Protein AF-A0A8T7BYQ5-F1 (afdb_monomer_lite)

Sequence (129 aa):
MICHLEIIGKVKATAITLAVLTHPLSLANESISLPPPESPLSLLVYKMEILNYCGLIDDEISAGFGHQRDHIISELKLTEQQVQQARTEGWQSGLAEWQNRGLGGFKNWCRTDGREIAEYFRKIVIAVD

pLDDT: mean 80.2, std 22.48, range [33.47, 98.25]

Secondary structure (DSSP, 8-state):
---------------------------------PPPPSSHHHHHHHHHHHHHHHT---HHHHHHHHHHHHHHHHHHT--HHHHHHHHHHHHHHHHHHHHHHHHHHHHHHIIIIIHHHHHHHHHHHHHH-

Radius of gyration: 28.75 Å; chains: 1; bounding box: 51×93×39 Å

Foldseek 3Di:
DDDDDDDDDDDPDPPPPPPPPPPPPPPPPVLPQDDQDPQPLLNLLLLVLLLVLLVNDDPQLVVLSVQVNVVSCVVVVDDPVRNVVSNVNSNVNNVSVVVSCPPVNSVVCCVPSVVVSSVVSNVSSVVVD

Structure (mmCIF, N/CA/C/O backbone):
data_AF-A0A8T7BYQ5-F1
#
_entry.id   AF-A0A8T7BYQ5-F1
#
loop_
_atom_site.group_PDB
_atom_site.id
_atom_site.type_symbol
_atom_site.label_atom_id
_atom_site.label_alt_id
_atom_site.label_comp_id
_atom_site.label_asym_id
_atom_site.label_entity_id
_atom_site.label_seq_id
_atom_site.pdbx_PDB_ins_code
_atom_site.Cartn_x
_atom_site.Cartn_y
_atom_site.Cartn_z
_atom_site.occupancy
_atom_site.B_iso_or_equiv
_atom_site.auth_seq_id
_atom_site.auth_comp_id
_atom_site.auth_asym_id
_atom_site.auth_atom_id
_atom_site.pdbx_PDB_model_num
ATOM 1 N N . MET A 1 1 ? 18.041 69.576 -25.370 1.00 34.84 1 MET A N 1
ATOM 2 C CA . MET A 1 1 ? 18.778 70.832 -25.124 1.00 34.84 1 MET A CA 1
ATOM 3 C C . MET A 1 1 ? 19.220 70.816 -23.671 1.00 34.84 1 MET A C 1
ATOM 5 O O . MET A 1 1 ? 18.424 70.462 -22.815 1.00 34.84 1 MET A O 1
ATOM 9 N N . ILE A 1 2 ? 20.512 71.040 -23.461 1.00 37.91 2 ILE A N 1
ATOM 10 C CA . ILE A 1 2 ? 21.280 70.885 -22.219 1.00 37.91 2 ILE A CA 1
ATOM 11 C C . ILE A 1 2 ? 20.787 71.856 -21.138 1.00 37.91 2 ILE A C 1
ATOM 13 O O . ILE A 1 2 ? 20.497 72.998 -21.473 1.00 37.91 2 ILE A O 1
ATOM 17 N N . CYS A 1 3 ? 20.800 71.439 -19.867 1.00 33.47 3 CYS A N 1
ATOM 18 C CA . CYS A 1 3 ? 21.218 72.314 -18.767 1.00 33.47 3 CYS A CA 1
ATOM 19 C C . CYS A 1 3 ? 21.748 71.485 -17.585 1.00 33.47 3 CYS A C 1
ATOM 21 O O . CYS A 1 3 ? 20.998 70.915 -16.800 1.00 33.47 3 CYS A O 1
ATOM 23 N N . HIS A 1 4 ? 23.079 71.431 -17.517 1.00 33.53 4 HIS A N 1
ATOM 24 C CA . HIS A 1 4 ? 23.888 71.217 -16.319 1.00 33.53 4 HIS A CA 1
ATOM 25 C C . HIS A 1 4 ? 23.485 72.196 -15.204 1.00 33.53 4 HIS A C 1
ATOM 27 O O . HIS A 1 4 ? 23.313 73.378 -15.498 1.00 33.53 4 HIS A O 1
ATOM 33 N N . LEU A 1 5 ? 23.509 71.756 -13.940 1.00 35.81 5 LEU A N 1
ATOM 34 C CA . LEU A 1 5 ? 24.232 72.508 -12.910 1.00 35.81 5 LEU A CA 1
ATOM 35 C C . LEU A 1 5 ? 24.633 71.613 -11.729 1.00 35.81 5 LEU A C 1
ATOM 37 O O . LEU A 1 5 ? 23.810 70.942 -11.112 1.00 35.81 5 LEU A O 1
ATOM 41 N N . GLU A 1 6 ? 25.935 71.617 -11.464 1.00 36.62 6 GLU A N 1
ATOM 42 C CA . GLU A 1 6 ? 26.624 70.960 -10.360 1.00 36.62 6 GLU A CA 1
ATOM 43 C C . GLU A 1 6 ? 26.332 71.658 -9.024 1.00 36.62 6 GLU A C 1
ATOM 45 O O . GLU A 1 6 ? 26.293 72.886 -8.959 1.00 36.62 6 GLU A O 1
ATOM 50 N N . ILE A 1 7 ? 26.261 70.891 -7.932 1.00 41.69 7 ILE A N 1
ATOM 51 C CA . ILE A 1 7 ? 26.636 71.391 -6.604 1.00 41.69 7 ILE A CA 1
ATOM 52 C C . ILE A 1 7 ? 27.664 70.428 -6.012 1.00 41.69 7 ILE A C 1
ATOM 54 O O . ILE A 1 7 ? 27.369 69.297 -5.631 1.00 41.69 7 ILE A O 1
ATOM 58 N N . ILE A 1 8 ? 28.897 70.924 -5.960 1.00 41.34 8 ILE A N 1
ATOM 59 C CA . ILE A 1 8 ? 30.062 70.322 -5.322 1.00 41.34 8 ILE A CA 1
ATOM 60 C C . ILE A 1 8 ? 29.898 70.480 -3.806 1.00 41.34 8 ILE A C 1
ATOM 62 O O . ILE A 1 8 ? 30.038 71.575 -3.266 1.00 41.34 8 ILE A O 1
ATOM 66 N N . GLY A 1 9 ? 29.627 69.378 -3.110 1.00 35.66 9 GLY A N 1
ATOM 67 C CA . GLY A 1 9 ? 29.624 69.302 -1.651 1.00 35.66 9 GLY A CA 1
ATOM 68 C C . GLY A 1 9 ? 30.555 68.191 -1.187 1.00 35.66 9 GLY A C 1
ATOM 69 O O . GLY A 1 9 ? 30.236 67.014 -1.314 1.00 35.66 9 GLY A O 1
ATOM 70 N N . LYS A 1 10 ? 31.729 68.562 -0.668 1.00 39.97 10 LYS A N 1
ATOM 71 C CA . LYS A 1 10 ? 32.732 67.655 -0.093 1.00 39.97 10 LYS A CA 1
ATOM 72 C C . LYS A 1 10 ? 32.136 66.869 1.082 1.00 39.97 10 LYS A C 1
ATOM 74 O O . LYS A 1 10 ? 32.120 67.371 2.203 1.00 39.97 10 LYS A O 1
ATOM 79 N N . VAL A 1 11 ? 31.713 65.627 0.858 1.00 40.06 11 VAL A N 1
ATOM 80 C CA . VAL A 1 11 ? 31.420 64.684 1.946 1.00 40.06 11 VAL A CA 1
ATOM 81 C C . VAL A 1 11 ? 32.629 63.774 2.104 1.00 40.06 11 VAL A C 1
ATOM 83 O O . VAL A 1 11 ? 32.992 63.028 1.197 1.00 40.06 11 VAL A O 1
ATOM 86 N N . LYS A 1 12 ? 33.303 63.897 3.252 1.00 38.59 12 LYS A N 1
ATOM 87 C CA . LYS A 1 12 ? 34.415 63.031 3.646 1.00 38.59 12 LYS A CA 1
ATOM 88 C C . LYS A 1 12 ? 33.941 61.579 3.585 1.00 38.59 12 LYS A C 1
ATOM 90 O O . LYS A 1 12 ? 33.014 61.203 4.298 1.00 38.59 12 LYS A O 1
ATOM 95 N N . ALA A 1 13 ? 34.585 60.797 2.722 1.00 41.41 13 ALA A N 1
ATOM 96 C CA . ALA A 1 13 ? 34.371 59.369 2.577 1.00 41.41 13 ALA A CA 1
ATOM 97 C C . ALA A 1 13 ? 34.623 58.675 3.920 1.00 41.41 13 ALA A C 1
ATOM 99 O O . ALA A 1 13 ? 35.762 58.431 4.309 1.00 41.41 13 ALA A O 1
ATOM 100 N N . THR A 1 14 ? 33.544 58.379 4.638 1.00 44.00 14 THR A N 1
ATOM 101 C CA . THR A 1 14 ? 33.568 57.387 5.706 1.00 44.00 14 THR A CA 1
ATOM 102 C C . THR A 1 14 ? 33.038 56.123 5.060 1.00 44.00 14 THR A C 1
ATOM 104 O O . THR A 1 14 ? 31.854 56.038 4.742 1.00 44.00 14 THR A O 1
ATOM 107 N N . ALA A 1 15 ? 33.944 55.198 4.755 1.00 43.09 15 ALA A N 1
ATOM 108 C CA . ALA A 1 15 ? 33.611 53.897 4.205 1.00 43.09 15 ALA A CA 1
ATOM 109 C C . ALA A 1 15 ? 32.776 53.127 5.237 1.00 43.09 15 ALA A C 1
ATOM 111 O O . ALA A 1 15 ? 33.307 52.448 6.110 1.00 43.09 15 ALA A O 1
ATOM 112 N N . ILE A 1 16 ? 31.455 53.270 5.162 1.00 44.44 16 ILE A N 1
ATOM 113 C CA . ILE A 1 16 ? 30.537 52.320 5.774 1.00 44.44 16 ILE A CA 1
ATOM 114 C C . ILE A 1 16 ? 30.503 51.153 4.801 1.00 44.44 16 ILE A C 1
ATOM 116 O O . ILE A 1 16 ? 29.833 51.201 3.769 1.00 44.44 16 ILE A O 1
ATOM 120 N N . THR A 1 17 ? 31.307 50.136 5.096 1.00 43.12 17 THR A N 1
ATOM 121 C CA . THR A 1 17 ? 31.254 48.839 4.430 1.00 43.12 17 THR A CA 1
ATOM 122 C C . THR A 1 17 ? 29.859 48.266 4.656 1.00 43.12 17 THR A C 1
ATOM 124 O O . THR A 1 17 ? 29.587 47.630 5.672 1.00 43.12 17 THR A O 1
ATOM 127 N N . LEU A 1 18 ? 28.944 48.541 3.727 1.00 45.25 18 LEU A N 1
ATOM 128 C CA . LEU A 1 18 ? 27.646 47.894 3.662 1.00 45.25 18 LEU A CA 1
ATOM 129 C C . LEU A 1 18 ? 27.921 46.461 3.196 1.00 45.25 18 LEU A C 1
ATOM 131 O O . LEU A 1 18 ? 28.031 46.189 2.001 1.00 45.25 18 LEU A O 1
ATOM 135 N N . ALA A 1 19 ? 28.133 45.557 4.150 1.00 47.47 19 ALA A N 1
ATOM 136 C CA . ALA A 1 19 ? 28.158 44.130 3.884 1.00 47.47 19 ALA A CA 1
ATOM 137 C C . ALA A 1 19 ? 26.755 43.733 3.408 1.00 47.47 19 ALA A C 1
ATOM 139 O O . ALA A 1 19 ? 25.869 43.431 4.207 1.00 47.47 19 ALA A O 1
ATOM 140 N N . VAL A 1 20 ? 26.532 43.806 2.095 1.00 51.06 20 VAL A N 1
ATOM 141 C CA . VAL A 1 20 ? 25.381 43.190 1.443 1.00 51.06 20 VAL A CA 1
ATOM 142 C C . VAL A 1 20 ? 25.570 41.693 1.630 1.00 51.06 20 VAL A C 1
ATOM 144 O O . VAL A 1 20 ? 26.299 41.038 0.890 1.00 51.06 20 VAL A O 1
ATOM 147 N N . LEU A 1 21 ? 24.962 41.168 2.688 1.00 48.84 21 LEU A N 1
ATOM 148 C CA . LEU A 1 21 ? 24.814 39.743 2.905 1.00 48.84 21 LEU A CA 1
ATOM 149 C C . LEU A 1 21 ? 23.882 39.216 1.812 1.00 48.84 21 LEU A C 1
ATOM 151 O O . LEU A 1 21 ? 22.671 39.110 1.996 1.00 48.84 21 LEU A O 1
ATOM 155 N N . THR A 1 22 ? 24.452 38.903 0.650 1.00 55.47 22 THR A N 1
ATOM 156 C CA . THR A 1 22 ? 23.845 38.023 -0.344 1.00 55.47 22 THR A CA 1
ATOM 157 C C . THR A 1 22 ? 23.829 36.611 0.235 1.00 55.47 22 THR A C 1
ATOM 159 O O . THR A 1 22 ? 24.613 35.752 -0.164 1.00 55.47 22 THR A O 1
ATOM 162 N N . HIS A 1 23 ? 22.972 36.365 1.220 1.00 50.94 23 HIS A N 1
ATOM 163 C CA . HIS A 1 23 ? 22.557 35.003 1.496 1.00 50.94 23 HIS A CA 1
ATOM 164 C C . HIS A 1 23 ? 21.553 34.652 0.401 1.00 50.94 23 HIS A C 1
ATOM 166 O O . HIS A 1 23 ? 20.497 35.291 0.343 1.00 50.94 23 HIS A O 1
ATOM 172 N N . PRO A 1 24 ? 21.839 33.694 -0.498 1.00 52.97 24 PRO A N 1
ATOM 173 C CA . PRO A 1 24 ? 20.752 33.086 -1.237 1.00 52.97 24 PRO A CA 1
ATOM 174 C C . PRO A 1 24 ? 19.778 32.552 -0.185 1.00 52.97 24 PRO A C 1
ATOM 176 O O . PRO A 1 24 ? 20.159 31.750 0.671 1.00 52.97 24 PRO A O 1
ATOM 179 N N . LEU A 1 25 ? 18.538 33.042 -0.214 1.00 50.62 25 LEU A N 1
ATOM 180 C CA . LEU A 1 25 ? 17.401 32.351 0.377 1.00 50.62 25 LEU A CA 1
ATOM 181 C C . LEU A 1 25 ? 17.338 30.999 -0.330 1.00 50.62 25 LEU A C 1
ATOM 183 O O . LEU A 1 25 ? 16.686 30.844 -1.360 1.00 50.62 25 LEU A O 1
ATOM 187 N N . SER A 1 26 ? 18.103 30.039 0.182 1.00 47.09 26 SER A N 1
ATOM 188 C CA . SER A 1 26 ? 17.920 28.639 -0.130 1.00 47.09 26 SER A CA 1
ATOM 189 C C . SER A 1 26 ? 16.577 28.299 0.491 1.00 47.09 26 SER A C 1
ATOM 191 O O . SER A 1 26 ? 16.486 27.986 1.677 1.00 47.09 26 SER A O 1
ATOM 193 N N . LEU A 1 27 ? 15.512 28.477 -0.293 1.00 51.72 27 LEU A N 1
ATOM 194 C CA . LEU A 1 27 ? 14.263 27.771 -0.081 1.00 51.72 27 LEU A CA 1
ATOM 195 C C . LEU A 1 27 ? 14.648 26.297 -0.164 1.00 51.72 27 LEU A C 1
ATOM 197 O O . LEU A 1 27 ? 14.666 25.706 -1.243 1.00 51.72 27 LEU A O 1
ATOM 201 N N . ALA A 1 28 ? 15.047 25.729 0.973 1.00 48.03 28 ALA A N 1
ATOM 202 C CA . ALA A 1 28 ? 14.983 24.305 1.171 1.00 48.03 28 ALA A CA 1
ATOM 203 C C . ALA A 1 28 ? 13.517 23.964 0.916 1.00 48.03 28 ALA A C 1
ATOM 205 O O . ALA A 1 28 ? 12.646 24.200 1.750 1.00 48.03 28 ALA A O 1
ATOM 206 N N . ASN A 1 29 ? 13.233 23.512 -0.302 1.00 52.25 29 ASN A N 1
ATOM 207 C CA . ASN A 1 29 ? 12.026 22.783 -0.611 1.00 52.25 29 ASN A CA 1
ATOM 208 C C . ASN A 1 29 ? 12.179 21.457 0.128 1.00 52.25 29 ASN A C 1
ATOM 210 O O . ASN A 1 29 ? 12.558 20.443 -0.459 1.00 52.25 29 ASN A O 1
ATOM 214 N N . GLU A 1 30 ? 12.012 21.512 1.445 1.00 45.47 30 GLU A N 1
ATOM 215 C CA . GLU A 1 30 ? 11.902 20.352 2.300 1.00 45.47 30 GLU A CA 1
ATOM 216 C C . GLU A 1 30 ? 10.567 19.732 1.904 1.00 45.47 30 GLU A C 1
ATOM 218 O O . GLU A 1 30 ? 9.501 20.100 2.388 1.00 45.47 30 GLU A O 1
ATOM 223 N N . SER A 1 31 ? 10.621 18.902 0.865 1.00 51.38 31 SER A N 1
ATOM 224 C CA . SER A 1 31 ? 9.525 18.053 0.438 1.00 51.38 31 SER A CA 1
ATOM 225 C C . SER A 1 31 ? 9.117 17.260 1.671 1.00 51.38 31 SER A C 1
ATOM 227 O O . SER A 1 31 ? 9.862 16.371 2.089 1.00 51.38 31 SER A O 1
ATOM 229 N N . ILE A 1 32 ? 8.010 17.654 2.304 1.00 51.50 32 ILE A N 1
ATOM 230 C CA . ILE A 1 32 ? 7.477 17.009 3.502 1.00 51.50 32 ILE A CA 1
ATOM 231 C C . ILE A 1 32 ? 7.093 15.595 3.081 1.00 51.50 32 ILE A C 1
ATOM 233 O O . ILE A 1 32 ? 5.996 15.347 2.580 1.00 51.50 32 ILE A O 1
ATOM 237 N N . SER A 1 33 ? 8.035 14.667 3.221 1.00 56.47 33 SER A N 1
ATOM 238 C CA . SER A 1 33 ? 7.773 13.246 3.091 1.00 56.47 33 SER A CA 1
ATOM 239 C C . SER A 1 33 ? 7.039 12.839 4.350 1.00 56.47 33 SER A C 1
ATOM 241 O O . SER A 1 33 ? 7.651 12.714 5.409 1.00 56.47 33 SER A O 1
ATOM 243 N N . LEU A 1 34 ? 5.718 12.682 4.250 1.00 62.25 34 LEU A N 1
ATOM 244 C CA . LEU A 1 34 ? 4.962 12.064 5.328 1.00 62.25 34 LEU A CA 1
ATOM 245 C C . LEU A 1 34 ? 5.544 10.662 5.569 1.00 62.25 34 LEU A C 1
ATOM 247 O O . LEU A 1 34 ? 5.832 9.955 4.596 1.00 62.25 34 LEU A O 1
ATOM 251 N N . PRO A 1 35 ? 5.765 10.262 6.833 1.00 63.53 35 PRO A N 1
ATOM 252 C CA . PRO A 1 35 ? 6.132 8.888 7.128 1.00 63.53 35 PRO A CA 1
ATOM 253 C C . PRO A 1 35 ? 5.017 7.943 6.645 1.00 63.53 35 PRO A C 1
ATOM 255 O O . PRO A 1 35 ? 3.853 8.358 6.545 1.00 63.53 35 PRO A O 1
ATOM 258 N N . PRO A 1 36 ? 5.347 6.679 6.328 1.00 65.94 36 PRO A N 1
ATOM 259 C CA . PRO A 1 36 ? 4.336 5.699 5.966 1.00 65.94 36 PRO A CA 1
ATOM 260 C C . PRO A 1 36 ? 3.289 5.561 7.091 1.00 65.94 36 PRO A C 1
ATOM 262 O O . PRO A 1 36 ? 3.632 5.736 8.264 1.00 65.94 36 PRO A O 1
ATOM 265 N N . PRO A 1 37 ? 2.019 5.263 6.763 1.00 78.06 37 PRO A N 1
ATOM 266 C CA . PRO A 1 37 ? 0.945 5.225 7.754 1.00 78.06 37 PRO A CA 1
ATOM 267 C C . PRO A 1 37 ? 1.165 4.159 8.838 1.00 78.06 37 PRO A C 1
ATOM 269 O O . PRO A 1 37 ? 1.611 3.054 8.534 1.00 78.06 37 PRO A O 1
ATOM 272 N N . GLU A 1 38 ? 0.776 4.457 10.082 1.00 81.12 38 GLU A N 1
ATOM 273 C CA . GLU A 1 38 ? 0.942 3.531 11.219 1.00 81.12 38 GLU A CA 1
ATOM 274 C C . GLU A 1 38 ? -0.151 2.450 11.302 1.00 81.12 38 GLU A C 1
ATOM 276 O O . GLU A 1 38 ? 0.093 1.342 11.779 1.00 81.12 38 GLU A O 1
ATOM 281 N N . SER A 1 39 ? -1.366 2.744 10.831 1.00 93.75 39 SER A N 1
ATOM 282 C CA . SER A 1 39 ? -2.469 1.775 10.812 1.00 93.75 39 SER A CA 1
ATOM 283 C C . SER A 1 39 ? -2.211 0.686 9.761 1.00 93.75 39 SER A C 1
ATOM 285 O O . SER A 1 39 ? -1.904 1.024 8.614 1.00 93.75 39 SER A O 1
ATOM 287 N N . PRO A 1 40 ? -2.406 -0.613 10.079 1.00 96.62 40 PRO A N 1
ATOM 288 C CA . PRO A 1 40 ? -2.220 -1.696 9.112 1.00 96.62 40 PRO A CA 1
ATOM 289 C C . PRO A 1 40 ? -3.048 -1.519 7.834 1.00 96.62 40 PRO A C 1
ATOM 291 O O . PRO A 1 40 ? -2.554 -1.771 6.735 1.00 96.62 40 PRO A O 1
ATOM 294 N N . LEU A 1 41 ? -4.291 -1.040 7.960 1.00 98.00 41 LEU A N 1
ATOM 295 C CA . LEU A 1 41 ? -5.151 -0.786 6.806 1.00 98.00 41 LEU A CA 1
ATOM 296 C C . LEU A 1 41 ? -4.697 0.454 6.025 1.00 98.00 41 LEU A C 1
ATOM 298 O O . LEU A 1 41 ? -4.709 0.432 4.796 1.00 98.00 41 LEU A O 1
ATOM 302 N N . SER A 1 42 ? -4.254 1.508 6.715 1.00 97.94 42 SER A N 1
ATOM 303 C CA . SER A 1 42 ? -3.739 2.716 6.061 1.00 97.94 42 SER A CA 1
ATOM 304 C C . SER A 1 42 ? -2.461 2.397 5.277 1.00 97.94 42 SER A C 1
ATOM 306 O O . SER A 1 42 ? -2.327 2.809 4.128 1.00 97.94 42 SER A O 1
ATOM 308 N N . LEU A 1 43 ? -1.561 1.586 5.846 1.00 97.12 43 LEU A N 1
ATOM 309 C CA . LEU A 1 43 ? -0.352 1.103 5.177 1.00 97.12 43 LEU A CA 1
ATOM 310 C C . LEU A 1 43 ? -0.683 0.232 3.957 1.00 97.12 43 LEU A C 1
ATOM 312 O O . LEU A 1 43 ? -0.034 0.354 2.918 1.00 97.12 43 LEU A O 1
ATOM 316 N N . LEU A 1 44 ? -1.692 -0.637 4.064 1.00 98.12 44 LEU A N 1
ATOM 317 C CA . LEU A 1 44 ? -2.148 -1.461 2.945 1.00 98.12 44 LEU A CA 1
ATOM 318 C C . LEU A 1 44 ? -2.678 -0.600 1.788 1.00 98.12 44 LEU A C 1
ATOM 320 O O . LEU A 1 44 ? -2.333 -0.845 0.633 1.00 98.12 44 LEU A O 1
ATOM 324 N N . VAL A 1 45 ? -3.488 0.417 2.096 1.00 98.19 45 VAL A N 1
ATOM 325 C CA . VAL A 1 45 ? -4.012 1.364 1.098 1.00 98.19 45 VAL A CA 1
ATOM 326 C C . VAL A 1 45 ? -2.880 2.176 0.479 1.00 98.19 45 VAL A C 1
ATOM 328 O O . VAL A 1 45 ? -2.806 2.274 -0.739 1.00 98.19 45 VAL A O 1
ATOM 331 N N . TYR A 1 46 ? -1.953 2.681 1.293 1.00 96.75 46 TYR A N 1
ATOM 332 C CA . TYR A 1 46 ? -0.756 3.373 0.818 1.00 96.75 46 TYR A CA 1
ATOM 333 C C . TYR A 1 46 ? 0.019 2.530 -0.205 1.00 96.75 46 TYR A C 1
ATOM 335 O O . TYR A 1 46 ? 0.316 3.013 -1.294 1.00 96.75 46 TYR A O 1
ATOM 343 N N . LYS A 1 47 ? 0.266 1.246 0.090 1.00 97.19 47 LYS A N 1
ATOM 344 C CA . LYS A 1 47 ? 0.922 0.315 -0.842 1.00 97.19 47 LYS A CA 1
ATOM 345 C C . LYS A 1 47 ? 0.159 0.181 -2.162 1.00 97.19 47 LYS A C 1
ATOM 347 O O . LYS A 1 47 ? 0.782 0.153 -3.221 1.00 97.19 47 LYS A O 1
ATOM 352 N N . MET A 1 48 ? -1.170 0.117 -2.110 1.00 98.00 48 MET A N 1
ATOM 353 C CA . MET A 1 48 ? -2.003 0.052 -3.312 1.00 98.00 48 MET A CA 1
ATOM 354 C C . MET A 1 48 ? -1.909 1.338 -4.147 1.00 98.00 48 MET A C 1
ATOM 356 O O . MET A 1 48 ? -1.823 1.265 -5.372 1.00 98.00 48 MET A O 1
ATOM 360 N N . GLU A 1 49 ? -1.828 2.508 -3.509 1.00 96.19 49 GLU A N 1
ATOM 361 C CA . GLU A 1 49 ? -1.616 3.772 -4.223 1.00 96.19 49 GLU A CA 1
ATOM 362 C C . GLU A 1 49 ? -0.251 3.845 -4.909 1.00 96.19 49 GLU A C 1
ATOM 364 O O . GLU A 1 49 ? -0.163 4.359 -6.022 1.00 96.19 49 GLU A O 1
ATOM 369 N N . ILE A 1 50 ? 0.808 3.277 -4.317 1.00 95.12 50 ILE A N 1
ATOM 370 C CA . ILE A 1 50 ? 2.102 3.147 -5.011 1.00 95.12 50 ILE A CA 1
ATOM 371 C C . ILE A 1 50 ? 1.916 2.397 -6.330 1.00 95.12 50 ILE A C 1
ATOM 373 O O . ILE A 1 50 ? 2.362 2.861 -7.380 1.00 95.12 50 ILE A O 1
ATOM 377 N N . LEU A 1 51 ? 1.231 1.251 -6.294 1.00 97.50 51 LEU A N 1
ATOM 378 C CA . LEU A 1 51 ? 0.987 0.456 -7.497 1.00 97.50 51 LEU A CA 1
ATOM 379 C C . LEU A 1 51 ? 0.119 1.192 -8.516 1.00 97.50 51 LEU A C 1
ATOM 381 O O . LEU A 1 51 ? 0.380 1.078 -9.716 1.00 97.50 51 LEU A O 1
ATOM 385 N N . ASN A 1 52 ? -0.860 1.967 -8.046 1.00 96.62 52 ASN A N 1
ATOM 386 C CA . ASN A 1 52 ? -1.696 2.823 -8.881 1.00 96.62 52 ASN A CA 1
ATOM 387 C C . ASN A 1 52 ? -0.851 3.859 -9.628 1.00 96.62 52 ASN A C 1
ATOM 389 O O . ASN A 1 52 ? -0.865 3.898 -10.859 1.00 96.62 52 ASN A O 1
ATOM 393 N N . TYR A 1 53 ? -0.032 4.631 -8.907 1.00 94.56 53 TYR A N 1
ATOM 394 C CA . TYR A 1 53 ? 0.848 5.617 -9.532 1.00 94.56 53 TYR A CA 1
ATOM 395 C C . TYR A 1 53 ? 1.848 4.968 -10.486 1.00 94.56 53 TYR A C 1
ATOM 397 O O . TYR A 1 53 ? 2.120 5.524 -11.547 1.00 94.56 53 TYR A O 1
ATOM 405 N N . CYS A 1 54 ? 2.362 3.786 -10.151 1.00 94.81 54 CYS A N 1
ATOM 406 C CA . CYS A 1 54 ? 3.308 3.050 -10.983 1.00 94.81 54 CYS A CA 1
ATOM 407 C C . CYS A 1 54 ? 2.682 2.311 -12.176 1.00 94.81 54 CYS A C 1
ATOM 409 O O . CYS A 1 54 ? 3.431 1.778 -12.996 1.00 94.81 54 CYS A O 1
ATOM 411 N N . GLY A 1 55 ? 1.350 2.272 -12.294 1.00 96.00 55 GLY A N 1
ATOM 412 C CA . GLY A 1 55 ? 0.651 1.560 -13.368 1.00 96.00 55 GLY A CA 1
ATOM 413 C C . GLY A 1 55 ? 0.856 0.043 -13.324 1.00 96.00 55 GLY A C 1
ATOM 414 O O . GLY A 1 55 ? 0.953 -0.591 -14.372 1.00 96.00 55 GLY A O 1
ATOM 415 N N . LEU A 1 56 ? 0.986 -0.526 -12.123 1.00 97.19 56 LEU A N 1
ATOM 416 C CA . LEU A 1 56 ? 1.298 -1.945 -11.914 1.00 97.19 56 LEU A CA 1
ATOM 417 C C . LEU A 1 56 ? 0.087 -2.791 -11.509 1.00 97.19 56 LEU A C 1
ATOM 419 O O . LEU A 1 56 ? 0.250 -3.990 -11.329 1.00 97.19 56 LEU A O 1
ATOM 423 N N . ILE A 1 57 ? -1.094 -2.193 -11.338 1.00 98.12 57 ILE A N 1
ATOM 424 C CA . ILE A 1 57 ? -2.294 -2.909 -10.893 1.00 98.12 57 ILE A CA 1
ATOM 425 C C . ILE A 1 57 ? -2.834 -3.798 -12.019 1.00 98.12 57 ILE A C 1
ATOM 427 O O . ILE A 1 57 ? -3.150 -3.316 -13.105 1.00 98.12 57 ILE A O 1
ATOM 431 N N . ASP A 1 58 ? -2.994 -5.081 -11.709 1.00 98.00 58 ASP A N 1
ATOM 432 C CA . ASP A 1 58 ? -3.718 -6.081 -12.491 1.00 98.00 58 ASP A CA 1
ATOM 433 C C . ASP A 1 58 ? -4.768 -6.792 -11.606 1.00 98.00 58 ASP A C 1
ATOM 435 O O . ASP A 1 58 ? -4.972 -6.432 -10.436 1.00 98.00 58 ASP A O 1
ATOM 439 N N . ASP A 1 59 ? -5.473 -7.776 -12.171 1.00 97.50 59 ASP A N 1
ATOM 440 C CA . ASP A 1 59 ? -6.526 -8.517 -11.465 1.00 97.50 59 ASP A CA 1
ATOM 441 C C . ASP A 1 59 ? -5.973 -9.312 -10.269 1.00 97.50 59 ASP A C 1
ATOM 443 O O . ASP A 1 59 ? -6.602 -9.353 -9.211 1.00 97.50 59 ASP A O 1
ATOM 447 N N . GLU A 1 60 ? -4.774 -9.888 -10.399 1.00 96.88 60 GLU A N 1
ATOM 448 C CA . GLU A 1 60 ? -4.124 -10.674 -9.343 1.00 96.88 60 GLU A CA 1
ATOM 449 C C . GLU A 1 60 ? -3.748 -9.780 -8.152 1.00 96.88 60 GLU A C 1
ATOM 451 O O . GLU A 1 60 ? -4.061 -10.080 -7.000 1.00 96.88 60 GLU A O 1
ATOM 456 N N . ILE A 1 61 ? -3.150 -8.619 -8.417 1.00 98.06 61 ILE A N 1
ATOM 457 C CA . ILE A 1 61 ? -2.835 -7.629 -7.381 1.00 98.06 61 ILE A CA 1
ATOM 458 C C . ILE A 1 61 ? -4.109 -7.122 -6.701 1.00 98.06 61 ILE A C 1
ATOM 460 O O . ILE A 1 61 ? -4.144 -6.997 -5.474 1.00 98.06 61 ILE A O 1
ATOM 464 N N . SER A 1 62 ? -5.162 -6.853 -7.478 1.00 98.00 62 SER A N 1
ATOM 465 C CA . SER A 1 62 ? -6.447 -6.383 -6.946 1.00 98.00 62 SER A CA 1
ATOM 466 C C . SER A 1 62 ? -7.094 -7.421 -6.025 1.00 98.00 62 SER A C 1
ATOM 468 O O . SER A 1 62 ? -7.601 -7.062 -4.957 1.00 98.00 62 SER A O 1
ATOM 470 N N . ALA A 1 63 ? -7.027 -8.704 -6.393 1.00 97.75 63 ALA A N 1
ATOM 471 C CA . ALA A 1 63 ? -7.490 -9.810 -5.560 1.00 97.75 63 ALA A CA 1
ATOM 472 C C . ALA A 1 63 ? -6.671 -9.922 -4.264 1.00 97.75 63 ALA A C 1
ATOM 474 O O . ALA A 1 63 ? -7.247 -9.934 -3.174 1.00 97.75 63 ALA A O 1
ATOM 475 N N . GLY A 1 64 ? -5.336 -9.906 -4.355 1.00 97.75 64 GLY A N 1
ATOM 476 C CA . GLY A 1 64 ? -4.450 -9.968 -3.188 1.00 97.75 6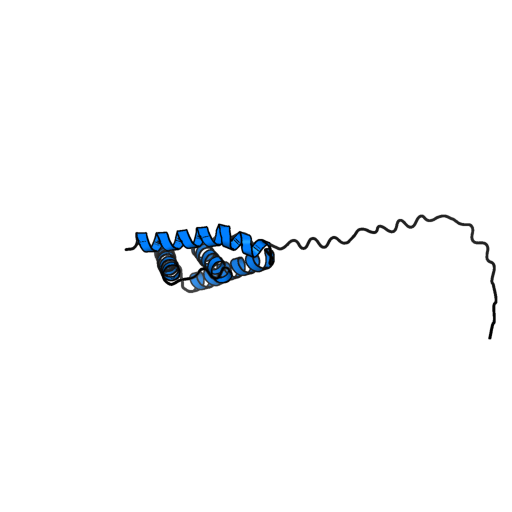4 GLY A CA 1
ATOM 477 C C . GLY A 1 64 ? -4.673 -8.810 -2.210 1.00 97.75 64 GLY A C 1
ATOM 478 O O . GLY A 1 64 ? -4.737 -9.014 -0.995 1.00 97.75 64 GLY A O 1
ATOM 479 N N . PHE A 1 65 ? -4.870 -7.595 -2.731 1.00 98.25 65 PHE A N 1
ATOM 480 C CA . PHE A 1 65 ? -5.263 -6.441 -1.923 1.00 98.25 65 PHE A CA 1
ATOM 481 C C . PHE A 1 65 ? -6.617 -6.657 -1.239 1.00 98.25 65 PHE A C 1
ATOM 483 O O . PHE A 1 65 ? -6.738 -6.397 -0.041 1.00 98.25 65 PHE A O 1
ATOM 490 N N . GLY A 1 66 ? -7.620 -7.152 -1.972 1.00 98.06 66 GLY A N 1
ATOM 491 C CA . GLY A 1 66 ? -8.942 -7.470 -1.429 1.00 98.06 66 GLY A CA 1
ATOM 492 C C . GLY A 1 66 ? -8.871 -8.449 -0.257 1.00 98.06 66 GLY A C 1
ATOM 493 O O . GLY A 1 66 ? -9.383 -8.145 0.820 1.00 98.06 66 GLY A O 1
ATOM 494 N N . HIS A 1 67 ? -8.156 -9.564 -0.428 1.00 98.25 67 HIS A N 1
ATOM 495 C CA . HIS A 1 67 ? -7.973 -10.571 0.620 1.00 98.25 67 HIS A CA 1
ATOM 496 C C . HIS A 1 67 ? -7.310 -9.996 1.871 1.00 98.25 67 HIS A C 1
ATOM 498 O O . HIS A 1 67 ? -7.833 -10.153 2.976 1.00 98.25 67 HIS A O 1
ATOM 504 N N . GLN A 1 68 ? -6.192 -9.282 1.714 1.00 97.94 68 GLN A N 1
ATOM 505 C CA . GLN A 1 68 ? -5.488 -8.710 2.860 1.00 97.94 68 GLN A CA 1
ATOM 506 C C . GLN A 1 68 ? -6.311 -7.617 3.553 1.00 97.94 68 GLN A C 1
ATOM 508 O O . GLN A 1 68 ? -6.300 -7.518 4.780 1.00 97.94 68 GLN A O 1
ATOM 513 N N . ARG A 1 69 ? -7.043 -6.801 2.787 1.00 98.25 69 ARG A N 1
ATOM 514 C CA . ARG A 1 69 ? -7.934 -5.771 3.330 1.00 98.25 69 ARG A CA 1
ATOM 515 C C . ARG A 1 69 ? -9.019 -6.405 4.191 1.00 98.25 69 ARG A C 1
ATOM 517 O O . ARG A 1 69 ? -9.221 -5.974 5.325 1.00 98.25 69 ARG A O 1
ATOM 524 N N . ASP A 1 70 ? -9.704 -7.408 3.657 1.00 97.94 70 ASP A N 1
ATOM 525 C CA . ASP A 1 70 ? -10.822 -8.056 4.339 1.00 97.94 70 ASP A CA 1
ATOM 526 C C . ASP A 1 70 ? -10.333 -8.811 5.583 1.00 97.94 70 ASP A C 1
ATOM 528 O O . ASP A 1 70 ? -10.960 -8.724 6.643 1.00 97.94 70 ASP A O 1
ATOM 532 N N . HIS A 1 71 ? -9.154 -9.438 5.500 1.00 97.31 71 HIS A N 1
ATOM 533 C CA . HIS A 1 71 ? -8.469 -10.024 6.648 1.00 97.31 71 HIS A CA 1
ATOM 534 C C . HIS A 1 71 ? -8.232 -8.989 7.758 1.00 97.31 71 HIS A C 1
ATOM 536 O O . HIS A 1 71 ? -8.745 -9.177 8.860 1.00 97.31 71 HIS A O 1
ATOM 542 N N . ILE A 1 72 ? -7.574 -7.860 7.462 1.00 97.75 72 ILE A N 1
ATOM 543 C CA . ILE A 1 72 ? -7.294 -6.799 8.450 1.00 97.75 72 ILE A CA 1
ATOM 544 C C . ILE A 1 72 ? -8.586 -6.244 9.066 1.00 97.75 72 ILE A C 1
ATOM 546 O O . ILE A 1 72 ? -8.661 -6.056 10.282 1.00 97.75 72 ILE A O 1
ATOM 550 N N . ILE A 1 73 ? -9.612 -5.982 8.247 1.00 98.19 73 ILE A N 1
ATOM 551 C CA . ILE A 1 73 ? -10.903 -5.467 8.730 1.00 98.19 73 ILE A CA 1
ATOM 552 C C . ILE A 1 73 ? -11.544 -6.461 9.701 1.00 98.19 73 ILE A C 1
ATOM 554 O O . ILE A 1 73 ? -12.025 -6.054 10.762 1.00 98.19 73 ILE A O 1
ATOM 558 N N . SER A 1 74 ? -11.536 -7.749 9.352 1.00 98.12 74 SER A N 1
ATOM 559 C CA . SER A 1 74 ? -12.136 -8.801 10.173 1.00 98.12 74 SER A CA 1
ATOM 560 C C . SER A 1 74 ? -11.364 -9.050 11.473 1.00 98.12 74 SER A C 1
ATOM 562 O O . SER A 1 74 ? -11.977 -9.141 12.538 1.00 98.12 74 SER A O 1
ATOM 564 N N . GLU A 1 75 ? -10.031 -9.096 11.411 1.00 97.94 75 GLU A N 1
ATOM 565 C CA . GLU A 1 75 ? -9.153 -9.378 12.547 1.00 97.94 75 GLU A CA 1
ATOM 566 C C . GLU A 1 75 ? -9.213 -8.254 13.586 1.00 97.94 75 GLU A C 1
ATOM 568 O O . GLU A 1 75 ? -9.399 -8.505 14.779 1.00 97.94 75 GLU A O 1
ATOM 573 N N . LEU A 1 76 ? -9.131 -7.003 13.127 1.00 97.38 76 LEU A N 1
ATOM 574 C CA . LEU A 1 76 ? -9.136 -5.826 13.995 1.00 97.38 76 LEU A CA 1
ATOM 575 C C . LEU A 1 76 ? -10.547 -5.316 14.318 1.00 97.38 76 LEU A C 1
ATOM 577 O O . LEU A 1 76 ? -10.687 -4.360 15.080 1.00 97.38 76 LEU A O 1
ATOM 581 N N . LYS A 1 77 ? -11.589 -5.944 13.755 1.00 98.00 77 LYS A N 1
ATOM 582 C CA . LYS A 1 77 ? -13.004 -5.569 13.924 1.00 98.00 77 LYS A CA 1
ATOM 583 C C . LYS A 1 77 ? -13.246 -4.082 13.648 1.00 98.00 77 LYS A C 1
ATOM 585 O O . LYS A 1 77 ? -13.913 -3.394 14.423 1.00 98.00 77 LYS A O 1
ATOM 590 N N . LEU A 1 78 ? -12.666 -3.583 12.557 1.00 97.19 78 LEU A N 1
ATOM 591 C CA . LEU A 1 78 ? -12.731 -2.164 12.219 1.00 97.19 78 LEU A CA 1
ATOM 592 C C . LEU A 1 78 ? -14.164 -1.753 11.878 1.00 97.19 78 LEU A C 1
ATOM 594 O O . LEU A 1 78 ? -14.867 -2.431 11.128 1.00 97.19 78 LEU A O 1
ATOM 598 N N . THR A 1 79 ? -14.579 -0.603 12.397 1.00 97.94 79 THR A N 1
ATOM 599 C CA . THR A 1 79 ? -15.833 0.040 11.993 1.00 97.94 79 THR A CA 1
ATOM 600 C C . THR A 1 79 ? -15.701 0.657 10.602 1.00 97.94 79 THR A C 1
ATOM 602 O O . THR A 1 79 ? -14.602 0.979 10.148 1.00 97.94 79 THR A O 1
ATOM 605 N N . GLU A 1 80 ? -16.828 0.903 9.934 1.00 97.62 80 GLU A N 1
ATOM 606 C CA . GLU A 1 80 ? -16.847 1.580 8.632 1.00 97.62 80 GLU A CA 1
ATOM 607 C C . GLU A 1 80 ? -16.141 2.945 8.674 1.00 97.62 80 GLU A C 1
ATOM 609 O O . GLU A 1 80 ? -15.364 3.272 7.779 1.00 97.62 80 GLU A O 1
ATOM 614 N N . GLN A 1 81 ? -16.330 3.708 9.756 1.00 97.88 81 GLN A N 1
ATOM 615 C CA . GLN A 1 81 ? -15.656 4.992 9.945 1.00 97.88 81 GLN A CA 1
ATOM 616 C C . GLN A 1 81 ? -14.131 4.831 10.020 1.00 97.88 81 GLN A C 1
ATOM 618 O O . GLN A 1 81 ? -13.406 5.592 9.383 1.00 97.88 81 GLN A O 1
ATOM 623 N N . GLN A 1 82 ? -13.632 3.832 10.756 1.00 97.31 82 GLN A N 1
ATOM 624 C CA . GLN A 1 82 ? -12.193 3.551 10.835 1.00 97.31 82 GLN A CA 1
ATOM 625 C C . GLN A 1 82 ? -11.635 3.087 9.489 1.00 97.31 82 GLN A C 1
ATOM 627 O O . GLN A 1 82 ? -10.543 3.495 9.102 1.00 97.31 82 GLN A O 1
ATOM 632 N N . VAL A 1 83 ? -12.399 2.284 8.745 1.00 98.06 83 VAL A N 1
ATOM 633 C CA . VAL A 1 83 ? -12.037 1.871 7.386 1.00 98.06 83 VAL A CA 1
ATOM 634 C C . VAL A 1 83 ? -11.937 3.081 6.460 1.00 98.06 83 VAL A C 1
ATOM 636 O O . VAL A 1 83 ? -10.972 3.192 5.704 1.00 98.06 83 VAL A O 1
ATOM 639 N N . GLN A 1 84 ? -12.896 4.003 6.519 1.00 97.81 84 GLN A N 1
ATOM 640 C CA . GLN A 1 84 ? -12.891 5.200 5.681 1.00 97.81 84 GLN A CA 1
ATOM 641 C C . GLN A 1 84 ? -11.754 6.162 6.047 1.00 97.81 84 GLN A C 1
ATOM 643 O O . GLN A 1 84 ? -11.105 6.725 5.160 1.00 97.81 84 GLN A O 1
ATOM 648 N N . GLN A 1 85 ? -11.481 6.318 7.342 1.00 96.50 85 GLN A N 1
ATOM 649 C CA . GLN A 1 85 ? -10.349 7.098 7.829 1.00 96.50 85 GLN A CA 1
ATOM 650 C C . GLN A 1 85 ? -9.027 6.507 7.325 1.00 96.50 85 GLN A C 1
ATOM 652 O O . GLN A 1 85 ? -8.233 7.218 6.714 1.00 96.50 85 GLN A O 1
ATOM 657 N N . ALA A 1 86 ? -8.840 5.193 7.471 1.00 96.38 86 ALA A N 1
ATOM 658 C CA . ALA A 1 86 ? -7.623 4.518 7.037 1.00 96.38 86 ALA A CA 1
ATOM 659 C C . ALA A 1 86 ? -7.390 4.623 5.522 1.00 96.38 86 ALA A C 1
ATOM 661 O O . ALA A 1 86 ? -6.262 4.825 5.070 1.00 96.38 86 ALA A O 1
ATOM 662 N N . ARG A 1 87 ? -8.463 4.550 4.720 1.00 97.19 87 ARG A N 1
ATOM 663 C CA . ARG A 1 87 ? -8.382 4.800 3.272 1.00 97.19 87 ARG A CA 1
ATOM 664 C C . ARG A 1 87 ? -7.904 6.213 2.963 1.00 97.19 87 ARG A C 1
ATOM 666 O O . ARG A 1 87 ? -7.049 6.389 2.102 1.00 97.19 87 ARG A O 1
ATOM 673 N N . THR A 1 88 ? -8.449 7.203 3.665 1.00 96.00 88 THR A N 1
ATOM 674 C CA . THR A 1 88 ? -8.094 8.613 3.465 1.00 96.00 88 THR A CA 1
ATOM 675 C C . THR A 1 88 ? -6.624 8.856 3.803 1.00 96.00 88 THR A C 1
ATOM 677 O O . THR A 1 88 ? -5.911 9.463 3.009 1.00 96.00 88 THR A O 1
ATOM 680 N N . GLU A 1 89 ? -6.155 8.327 4.933 1.00 95.06 89 GLU A N 1
ATOM 681 C CA . GLU A 1 89 ? -4.757 8.431 5.369 1.00 95.06 89 GLU A CA 1
ATOM 682 C C . GL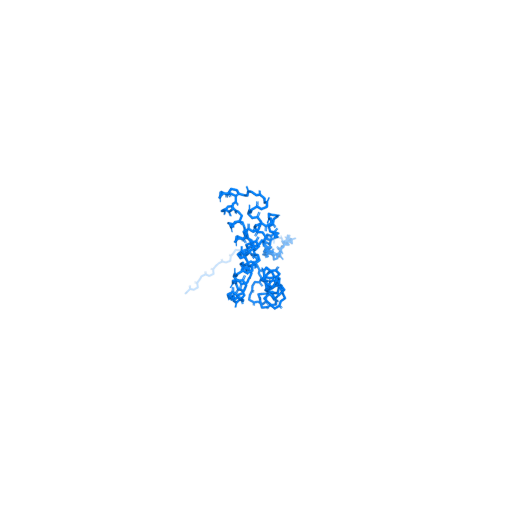U A 1 89 ? -3.796 7.750 4.395 1.00 95.06 89 GLU A C 1
ATOM 684 O O . GLU A 1 89 ? -2.832 8.367 3.946 1.00 95.06 89 GLU A O 1
ATOM 689 N N . GLY A 1 90 ? -4.073 6.494 4.026 1.00 95.25 90 GLY A N 1
ATOM 690 C CA . GLY A 1 90 ? -3.240 5.755 3.078 1.00 95.25 90 GLY A CA 1
ATOM 691 C C . GLY A 1 90 ? -3.137 6.465 1.728 1.00 95.25 90 GLY A C 1
ATOM 692 O O . GLY A 1 90 ? -2.039 6.591 1.179 1.00 95.25 90 GLY A O 1
ATOM 693 N N . TRP A 1 91 ? -4.260 7.001 1.236 1.00 95.62 91 TRP A N 1
ATOM 694 C CA . TRP A 1 91 ? -4.294 7.774 -0.002 1.00 95.62 91 TRP A CA 1
ATOM 695 C C . TRP A 1 91 ? -3.472 9.061 0.072 1.00 95.62 91 TRP A C 1
ATOM 697 O O . TRP A 1 91 ? -2.651 9.325 -0.810 1.00 95.62 91 TRP A O 1
ATOM 707 N N . GLN A 1 92 ? -3.640 9.839 1.142 1.00 94.75 92 GLN A N 1
ATOM 708 C CA . GLN A 1 92 ? -2.890 11.078 1.346 1.00 94.75 92 GLN A CA 1
ATOM 709 C C . GLN A 1 92 ? -1.382 10.830 1.447 1.00 94.75 92 GLN A C 1
ATOM 711 O O . GLN A 1 92 ? -0.611 11.565 0.829 1.00 94.75 92 GLN A O 1
ATOM 716 N N . SER A 1 93 ? -0.955 9.782 2.159 1.00 92.94 93 SER A N 1
ATOM 717 C CA . SER A 1 93 ? 0.463 9.416 2.245 1.00 92.94 93 SER A CA 1
ATOM 718 C C . SER A 1 93 ? 1.035 9.013 0.884 1.00 92.94 93 SER A C 1
ATOM 720 O O . SER A 1 93 ? 2.110 9.485 0.515 1.00 92.94 93 SER A O 1
ATOM 722 N N . GLY A 1 94 ? 0.310 8.200 0.107 1.00 92.19 94 GLY A N 1
ATOM 723 C CA . GLY A 1 94 ? 0.753 7.796 -1.232 1.00 92.19 94 GLY A CA 1
ATOM 724 C C . GLY A 1 94 ? 0.869 8.989 -2.184 1.00 92.19 94 GLY A C 1
ATOM 725 O O . GLY A 1 94 ? 1.859 9.120 -2.906 1.00 92.19 94 GLY A O 1
ATOM 726 N N . LEU A 1 95 ? -0.112 9.897 -2.143 1.00 92.12 95 LEU A N 1
ATOM 727 C CA . LEU A 1 95 ? -0.099 11.136 -2.920 1.00 92.12 95 LEU A CA 1
ATOM 728 C C . LEU A 1 95 ? 1.078 12.041 -2.535 1.00 92.12 95 LEU A C 1
ATOM 730 O O . LEU A 1 95 ? 1.778 12.533 -3.421 1.00 92.12 95 LEU A O 1
ATOM 734 N N . ALA A 1 96 ? 1.305 12.252 -1.237 1.00 91.00 96 ALA A N 1
ATOM 735 C CA . ALA A 1 96 ?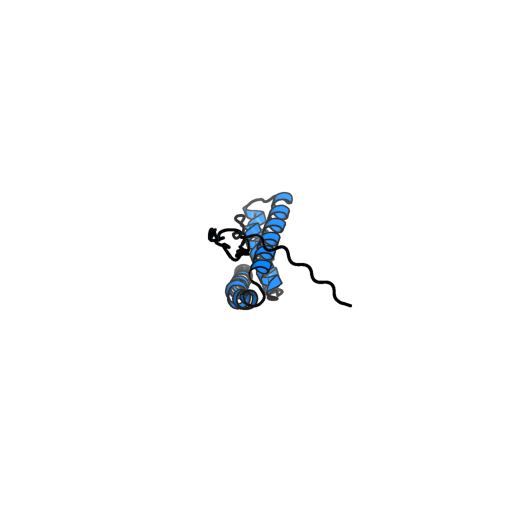 2.404 13.082 -0.753 1.00 91.00 96 ALA A CA 1
ATOM 736 C C . ALA A 1 96 ? 3.756 12.529 -1.224 1.00 91.00 96 ALA A C 1
ATOM 738 O O . ALA A 1 96 ? 4.596 13.266 -1.739 1.00 91.00 96 ALA A O 1
ATOM 739 N N . GLU A 1 97 ? 3.957 11.217 -1.124 1.00 89.06 97 GLU A N 1
ATOM 740 C CA . GLU A 1 97 ? 5.192 10.590 -1.579 1.00 89.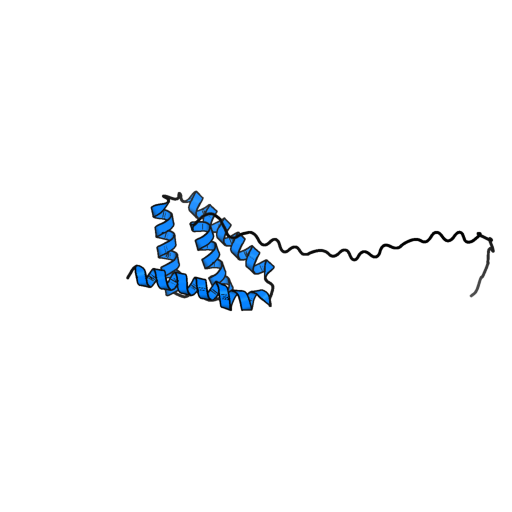06 97 GLU A CA 1
ATOM 741 C C . GLU A 1 97 ? 5.396 10.707 -3.092 1.00 89.06 97 GLU A C 1
ATOM 743 O O . GLU A 1 97 ? 6.494 11.049 -3.546 1.00 89.06 97 GLU A O 1
ATOM 748 N N . TRP A 1 98 ? 4.339 10.493 -3.876 1.00 88.69 98 TRP A N 1
ATOM 749 C CA . TRP A 1 98 ? 4.389 10.689 -5.321 1.00 88.69 98 TRP A 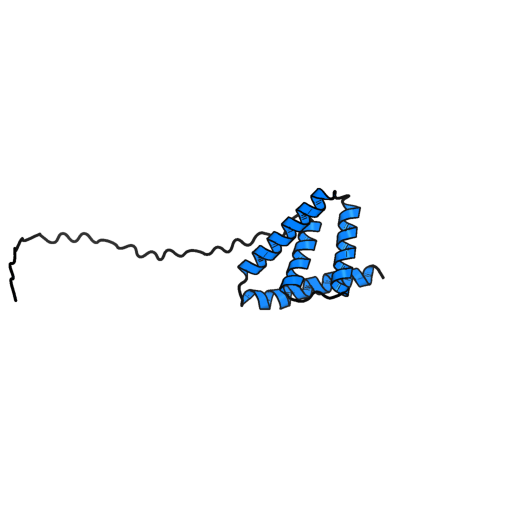CA 1
ATOM 750 C C . TRP A 1 98 ? 4.777 12.131 -5.688 1.00 88.69 98 TRP A C 1
ATOM 752 O O . TRP A 1 98 ? 5.669 12.336 -6.517 1.00 88.69 98 TRP A O 1
ATOM 762 N N . GLN A 1 99 ? 4.181 13.129 -5.023 1.00 89.19 99 GLN A N 1
ATOM 763 C CA . GLN A 1 99 ? 4.506 14.548 -5.223 1.00 89.19 99 GLN A CA 1
ATOM 764 C C . GLN A 1 99 ? 5.972 14.861 -4.888 1.00 89.19 99 GLN A C 1
ATOM 766 O O . GLN A 1 99 ? 6.624 15.622 -5.605 1.00 89.19 99 GLN A O 1
ATOM 771 N N . ASN A 1 100 ? 6.514 14.239 -3.840 1.00 86.94 100 ASN A N 1
ATOM 772 C CA . ASN A 1 100 ? 7.865 14.513 -3.352 1.00 86.94 100 ASN A CA 1
ATOM 773 C C . ASN A 1 100 ? 8.982 13.911 -4.216 1.00 86.94 100 ASN A C 1
ATOM 775 O O . ASN A 1 100 ? 10.110 14.404 -4.197 1.00 86.94 100 ASN A O 1
ATOM 779 N N . ARG A 1 101 ? 8.711 12.846 -4.979 1.00 83.44 101 ARG A N 1
ATOM 780 C CA . ARG A 1 101 ? 9.760 12.105 -5.706 1.00 83.44 101 ARG A CA 1
ATOM 781 C C . ARG A 1 101 ? 10.163 12.735 -7.048 1.00 83.44 101 ARG A C 1
ATOM 783 O O . ARG A 1 101 ? 11.239 12.417 -7.567 1.00 83.44 101 ARG A O 1
ATOM 790 N N . GLY A 1 102 ? 9.344 13.627 -7.614 1.00 76.00 102 GLY A N 1
ATOM 791 C CA . GLY A 1 102 ? 9.573 14.231 -8.934 1.00 76.00 102 GLY A CA 1
ATOM 792 C C . GLY A 1 102 ? 9.699 13.202 -10.076 1.00 76.00 102 GLY A C 1
ATOM 793 O O . GLY A 1 102 ? 9.625 11.991 -9.875 1.00 76.00 102 GLY A O 1
ATOM 794 N N . LEU A 1 103 ? 9.931 13.658 -11.315 1.00 65.88 103 LEU A N 1
ATOM 795 C CA . LEU A 1 103 ? 9.957 12.766 -12.494 1.00 65.88 103 LEU A CA 1
ATOM 796 C C . LEU A 1 103 ? 11.106 11.735 -12.473 1.00 65.88 103 LEU A C 1
ATOM 798 O O . LEU A 1 103 ? 10.975 10.644 -13.031 1.00 65.88 103 LEU A O 1
ATOM 802 N N . GLY A 1 104 ? 12.241 12.076 -11.851 1.00 70.62 104 GLY A N 1
ATOM 803 C CA . GLY A 1 104 ? 13.423 11.209 -11.769 1.00 70.62 104 GLY A CA 1
ATOM 804 C C . GLY A 1 104 ? 13.329 10.149 -10.668 1.00 70.62 104 GLY A C 1
ATOM 805 O O . GLY A 1 104 ? 13.652 8.985 -10.910 1.00 70.62 104 GLY A O 1
ATOM 806 N N . GLY A 1 105 ? 12.846 10.528 -9.479 1.00 80.75 105 GLY A N 1
ATOM 807 C CA . GLY A 1 105 ? 12.678 9.608 -8.352 1.00 80.75 105 GLY A CA 1
ATOM 808 C C . GLY A 1 105 ? 11.535 8.622 -8.571 1.00 80.75 105 GLY A C 1
ATOM 809 O O . GLY A 1 105 ? 11.646 7.462 -8.175 1.00 80.75 105 GLY A O 1
ATOM 810 N N . PHE A 1 106 ? 10.492 9.049 -9.289 1.00 85.88 106 PHE A N 1
ATOM 811 C CA . PHE A 1 106 ? 9.335 8.225 -9.629 1.00 85.88 106 PHE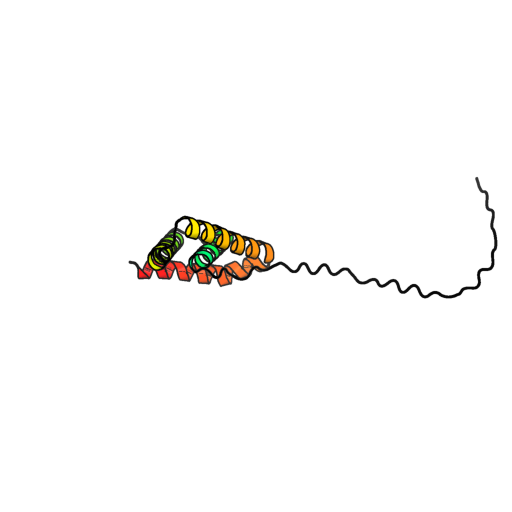 A CA 1
ATOM 812 C C . PHE A 1 106 ? 9.711 6.924 -10.360 1.00 85.88 106 PHE A C 1
ATOM 814 O O . PHE A 1 106 ? 9.279 5.842 -9.973 1.00 85.88 106 PHE A O 1
ATOM 821 N N . LYS A 1 107 ? 10.584 6.988 -11.376 1.00 87.62 107 LYS A N 1
ATOM 822 C CA . LYS A 1 107 ? 10.977 5.786 -12.138 1.00 87.62 107 LYS A CA 1
ATOM 823 C C . LYS A 1 107 ? 11.716 4.763 -11.283 1.00 87.62 107 LYS A C 1
ATOM 825 O O . LYS A 1 107 ? 11.477 3.564 -11.417 1.00 87.62 107 LYS A O 1
ATOM 830 N N . ASN A 1 108 ? 12.644 5.223 -10.442 1.00 89.56 108 ASN A N 1
ATOM 831 C CA . ASN A 1 108 ? 13.388 4.312 -9.581 1.00 89.56 108 ASN A CA 1
ATOM 832 C C . ASN A 1 108 ? 12.473 3.691 -8.524 1.00 89.56 108 ASN A C 1
ATOM 834 O O . ASN A 1 108 ? 12.542 2.487 -8.321 1.00 89.56 108 ASN A O 1
ATOM 838 N N . TRP A 1 109 ? 11.585 4.497 -7.943 1.00 89.19 109 TRP A N 1
ATOM 839 C CA . TRP A 1 109 ? 10.597 4.061 -6.962 1.00 89.19 109 TRP A CA 1
ATOM 840 C C . TRP A 1 109 ? 9.685 2.951 -7.486 1.00 89.19 109 TRP A C 1
ATOM 842 O O . TRP A 1 109 ? 9.548 1.909 -6.856 1.00 89.19 109 TRP A O 1
ATOM 852 N N . CYS A 1 110 ? 9.148 3.109 -8.696 1.00 93.38 110 CYS A N 1
ATOM 853 C CA . CYS A 1 110 ? 8.331 2.062 -9.304 1.00 93.38 110 CYS A CA 1
ATOM 854 C C . CYS A 1 110 ? 9.127 0.792 -9.622 1.00 93.38 110 CYS A C 1
ATOM 856 O O . CYS A 1 110 ? 8.590 -0.311 -9.552 1.00 93.38 110 CYS A O 1
ATOM 858 N N . ARG A 1 111 ? 10.415 0.928 -9.960 1.00 94.00 111 ARG A N 1
ATOM 859 C CA . ARG A 1 111 ? 11.294 -0.213 -10.240 1.00 94.00 111 ARG A CA 1
ATOM 860 C C . ARG A 1 111 ? 11.693 -0.978 -8.976 1.00 94.00 111 ARG A C 1
ATOM 862 O O . ARG A 1 111 ? 11.962 -2.170 -9.094 1.00 94.00 111 ARG A O 1
ATOM 869 N N . THR A 1 112 ? 11.769 -0.320 -7.821 1.00 94.25 112 THR A N 1
ATOM 870 C CA . THR A 1 112 ? 12.102 -0.954 -6.540 1.00 94.25 112 THR A CA 1
ATOM 871 C C . THR A 1 112 ? 10.829 -1.289 -5.773 1.00 94.25 112 THR A C 1
ATOM 873 O O . THR A 1 112 ? 10.323 -2.405 -5.872 1.00 94.25 112 THR A O 1
ATOM 876 N N . ASP A 1 113 ? 10.265 -0.299 -5.096 1.00 93.62 113 ASP A N 1
ATOM 877 C CA . ASP A 1 113 ? 9.213 -0.441 -4.096 1.00 93.62 113 ASP A CA 1
ATOM 878 C C . ASP A 1 113 ? 7.921 -0.916 -4.772 1.00 93.62 113 ASP A C 1
ATOM 880 O O . ASP A 1 113 ? 7.270 -1.846 -4.302 1.00 93.62 113 ASP A O 1
ATOM 884 N N . GLY A 1 114 ? 7.596 -0.356 -5.945 1.00 95.44 114 GLY A N 1
ATOM 885 C CA . GLY A 1 114 ? 6.433 -0.784 -6.727 1.00 95.44 114 GLY A CA 1
ATOM 886 C C . GLY A 1 114 ? 6.489 -2.265 -7.120 1.00 95.44 114 GLY A C 1
ATOM 887 O O . GLY A 1 114 ? 5.484 -2.969 -7.046 1.00 95.44 114 GLY A O 1
ATOM 888 N N . ARG A 1 115 ? 7.667 -2.783 -7.484 1.00 97.19 115 ARG A N 1
ATOM 889 C CA . ARG A 1 115 ? 7.821 -4.206 -7.825 1.00 97.19 115 ARG A CA 1
ATOM 890 C C . ARG A 1 115 ? 7.738 -5.107 -6.599 1.00 97.19 115 ARG A C 1
ATOM 892 O O . ARG A 1 115 ? 7.061 -6.129 -6.661 1.00 97.19 115 ARG A O 1
ATOM 899 N N . GLU A 1 116 ? 8.382 -4.722 -5.503 1.00 97.81 116 GLU A N 1
ATOM 900 C CA . GLU A 1 116 ? 8.335 -5.477 -4.248 1.00 97.81 116 GLU A CA 1
ATOM 901 C C . GLU A 1 116 ? 6.899 -5.587 -3.713 1.00 97.81 116 GLU A C 1
ATOM 903 O O . GLU A 1 116 ? 6.446 -6.667 -3.327 1.00 97.81 116 GLU A O 1
ATOM 908 N N . ILE A 1 117 ? 6.146 -4.487 -3.756 1.00 97.75 117 ILE A N 1
ATOM 909 C CA . ILE A 1 117 ? 4.747 -4.456 -3.320 1.00 97.75 117 ILE A CA 1
ATOM 910 C C . ILE A 1 117 ? 3.859 -5.301 -4.245 1.00 97.75 117 ILE A C 1
ATOM 912 O O . ILE A 1 117 ? 2.991 -6.028 -3.761 1.00 97.75 117 ILE A O 1
ATOM 916 N N . ALA A 1 118 ? 4.082 -5.254 -5.561 1.00 97.94 118 ALA A N 1
ATOM 917 C CA . ALA A 1 118 ? 3.358 -6.109 -6.499 1.00 97.94 118 ALA A CA 1
ATOM 918 C C . ALA A 1 118 ? 3.589 -7.598 -6.188 1.00 97.94 118 ALA A C 1
ATOM 920 O O . ALA A 1 118 ? 2.639 -8.376 -6.122 1.00 97.94 118 ALA A O 1
ATOM 921 N N . GLU A 1 119 ? 4.837 -7.999 -5.934 1.00 97.69 119 GLU A N 1
ATOM 922 C CA . GLU A 1 119 ? 5.166 -9.372 -5.532 1.00 97.69 119 GLU A CA 1
ATOM 923 C C . GLU A 1 119 ? 4.533 -9.764 -4.190 1.00 97.69 119 GLU A C 1
ATOM 925 O O . GLU A 1 119 ? 4.110 -10.908 -4.027 1.00 97.69 119 GLU A O 1
ATOM 930 N N . TYR A 1 120 ? 4.441 -8.832 -3.238 1.00 96.94 120 TYR A N 1
ATOM 931 C CA . TYR A 1 120 ? 3.740 -9.052 -1.973 1.00 96.94 120 TYR A CA 1
ATOM 932 C C . TYR A 1 120 ? 2.261 -9.408 -2.187 1.00 96.94 120 TYR A C 1
ATOM 934 O O . TYR A 1 120 ? 1.802 -10.409 -1.637 1.00 96.94 120 TYR A O 1
ATOM 942 N N . PHE A 1 121 ? 1.526 -8.655 -3.014 1.00 97.69 121 PHE A N 1
ATOM 943 C CA . PHE A 1 121 ? 0.105 -8.939 -3.255 1.00 97.69 121 PHE A CA 1
ATOM 944 C C . PHE A 1 121 ? -0.127 -10.241 -4.020 1.00 97.69 121 PHE A C 1
ATOM 946 O O . PHE A 1 121 ? -1.026 -10.997 -3.659 1.00 97.69 121 PHE A O 1
ATOM 953 N N . ARG A 1 122 ? 0.716 -10.562 -5.006 1.00 96.81 122 ARG A N 1
ATOM 954 C CA . ARG A 1 122 ? 0.622 -11.845 -5.726 1.00 96.81 122 ARG A CA 1
ATOM 955 C C . ARG A 1 122 ? 0.817 -13.050 -4.803 1.00 96.81 122 ARG A C 1
ATOM 957 O O . ARG A 1 122 ? 0.089 -14.032 -4.884 1.00 96.81 122 ARG A O 1
ATOM 964 N N . LYS A 1 123 ? 1.749 -12.953 -3.849 1.00 96.00 123 LYS A N 1
ATOM 965 C CA . LYS A 1 123 ? 1.958 -14.005 -2.838 1.00 96.00 123 LYS A CA 1
ATOM 966 C C . LYS A 1 123 ? 0.741 -14.221 -1.939 1.00 96.00 123 LYS A C 1
ATOM 968 O O . LYS A 1 123 ? 0.554 -15.338 -1.472 1.00 96.00 123 LYS A O 1
ATOM 973 N N . ILE A 1 124 ? -0.063 -13.185 -1.693 1.00 92.88 124 ILE A N 1
ATOM 974 C CA . ILE A 1 124 ? -1.299 -13.319 -0.911 1.00 92.88 124 ILE A CA 1
ATOM 975 C C . ILE A 1 124 ? -2.320 -14.163 -1.671 1.00 92.88 124 ILE A C 1
ATOM 977 O O . ILE A 1 124 ? -2.896 -15.058 -1.069 1.00 92.88 124 ILE A O 1
ATOM 981 N N . VAL A 1 125 ? -2.508 -13.926 -2.974 1.00 88.12 125 VAL A N 1
ATOM 982 C CA . VAL A 1 125 ? -3.441 -14.721 -3.796 1.00 88.12 125 VAL A CA 1
ATOM 983 C C . VAL A 1 125 ? -3.067 -16.201 -3.754 1.00 88.12 125 VAL A C 1
ATOM 985 O O . VAL A 1 125 ? -3.882 -17.026 -3.360 1.00 88.12 125 VAL A O 1
ATOM 988 N N . ILE A 1 126 ? -1.796 -16.516 -4.022 1.00 81.50 126 ILE A N 1
ATOM 989 C CA . ILE A 1 126 ? -1.283 -17.897 -4.010 1.00 81.50 126 ILE A CA 1
ATOM 990 C C . ILE A 1 126 ? -1.481 -18.587 -2.648 1.00 81.50 126 ILE A C 1
ATOM 992 O O . ILE A 1 126 ? -1.578 -19.805 -2.586 1.00 81.50 126 ILE A O 1
ATOM 996 N N . ALA A 1 127 ? -1.493 -17.836 -1.544 1.00 77.31 127 ALA A N 1
ATOM 997 C CA . ALA A 1 127 ? -1.650 -18.397 -0.204 1.00 77.31 127 ALA A CA 1
ATOM 998 C C . ALA A 1 127 ? -3.113 -18.678 0.188 1.00 77.31 127 ALA A C 1
ATOM 1000 O O . ALA A 1 127 ? -3.342 -19.310 1.221 1.00 77.31 127 ALA A O 1
ATOM 1001 N N . VAL A 1 128 ? -4.080 -18.165 -0.578 1.00 77.31 128 VAL A N 1
ATOM 1002 C CA . VAL A 1 128 ? -5.521 -18.288 -0.304 1.00 77.31 128 VAL A CA 1
ATOM 1003 C C . VAL A 1 128 ? -6.198 -19.312 -1.234 1.00 77.31 128 VAL A C 1
ATOM 1005 O O . VAL A 1 128 ? -7.273 -19.803 -0.882 1.00 77.31 128 VAL A O 1
ATOM 1008 N N . ASP A 1 129 ? -5.558 -19.663 -2.354 1.00 62.75 129 ASP A N 1
ATOM 1009 C CA . ASP A 1 129 ? -5.945 -20.747 -3.278 1.00 62.75 129 ASP A CA 1
ATOM 1010 C C . ASP A 1 129 ? -5.496 -22.144 -2.793 1.00 62.75 129 ASP A C 1
ATOM 1012 O O . ASP A 1 129 ? -6.281 -23.110 -2.965 1.00 62.75 129 ASP A O 1
#